Protein AF-A0A8J5I3F6-F1 (afdb_monomer_lite)

Structure (mmCIF, N/CA/C/O backbone):
data_AF-A0A8J5I3F6-F1
#
_entry.id   AF-A0A8J5I3F6-F1
#
loop_
_atom_site.group_PDB
_atom_site.id
_atom_site.type_symbol
_atom_site.label_atom_id
_atom_site.label_alt_id
_atom_site.label_comp_id
_atom_site.label_asym_id
_atom_site.label_entity_id
_atom_site.label_seq_id
_atom_site.pdbx_PDB_ins_code
_atom_site.Cartn_x
_atom_site.Cartn_y
_atom_site.Cartn_z
_atom_site.occupancy
_atom_site.B_iso_or_equiv
_atom_site.auth_seq_id
_atom_site.auth_comp_id
_atom_site.auth_asym_id
_atom_site.auth_atom_id
_atom_site.pdbx_PDB_model_num
ATOM 1 N N . MET A 1 1 ? -15.691 3.883 9.745 1.00 92.00 1 MET A N 1
ATOM 2 C CA . MET A 1 1 ? -15.446 4.275 8.335 1.00 92.00 1 MET A CA 1
ATOM 3 C C . MET A 1 1 ? -14.745 3.131 7.628 1.00 92.00 1 MET A C 1
ATOM 5 O O . MET A 1 1 ? -13.906 2.489 8.240 1.00 92.00 1 MET A O 1
ATOM 9 N N . LYS A 1 2 ? -15.049 2.874 6.353 1.00 95.44 2 LYS A N 1
ATOM 10 C CA . LYS A 1 2 ? -14.394 1.787 5.615 1.00 95.44 2 LYS A CA 1
ATOM 11 C C . LYS A 1 2 ? -13.011 2.196 5.114 1.00 95.44 2 LYS A C 1
ATOM 13 O O . LYS A 1 2 ? -12.855 3.244 4.479 1.00 95.44 2 LYS A O 1
ATOM 18 N N . GLY A 1 3 ? -12.023 1.360 5.397 1.00 97.25 3 GLY A N 1
ATOM 19 C CA . GLY A 1 3 ? -10.660 1.463 4.897 1.00 97.25 3 GLY A CA 1
ATOM 20 C C . GLY A 1 3 ? -10.247 0.186 4.174 1.00 97.25 3 GLY A C 1
ATOM 21 O O . GLY A 1 3 ? -10.691 -0.906 4.513 1.00 97.25 3 GLY A O 1
ATOM 22 N N . TYR A 1 4 ? -9.388 0.336 3.174 1.00 98.12 4 TYR A N 1
ATOM 23 C CA . TYR A 1 4 ? -8.930 -0.746 2.311 1.00 98.12 4 TYR A CA 1
ATOM 24 C C . TYR A 1 4 ? -7.410 -0.778 2.309 1.00 98.12 4 TYR A C 1
ATOM 26 O O . TYR A 1 4 ? -6.783 0.252 2.038 1.00 98.12 4 TYR A O 1
ATOM 34 N N . ILE A 1 5 ? -6.833 -1.949 2.565 1.00 98.31 5 ILE A N 1
ATOM 35 C CA . ILE A 1 5 ? -5.417 -2.226 2.320 1.00 98.31 5 ILE A CA 1
ATOM 36 C C . ILE A 1 5 ? -5.304 -2.874 0.946 1.00 98.31 5 ILE A C 1
ATOM 38 O O . ILE A 1 5 ? -6.083 -3.765 0.606 1.00 98.31 5 ILE A O 1
ATOM 42 N N . TYR A 1 6 ? -4.360 -2.416 0.134 1.00 98.38 6 TYR A N 1
ATOM 43 C CA . TYR A 1 6 ? -4.160 -2.900 -1.226 1.00 98.38 6 TYR A CA 1
ATOM 44 C C . TYR A 1 6 ? -2.679 -3.072 -1.544 1.00 98.38 6 TYR A C 1
ATOM 46 O O . TYR A 1 6 ? -1.818 -2.455 -0.910 1.00 98.38 6 TYR A O 1
ATOM 54 N N . LYS A 1 7 ? -2.397 -3.855 -2.588 1.00 97.81 7 LYS A N 1
ATOM 55 C CA . LYS A 1 7 ? -1.109 -3.827 -3.286 1.00 97.81 7 LYS A CA 1
ATOM 56 C C . LYS A 1 7 ? -1.263 -3.324 -4.712 1.00 97.81 7 LYS A C 1
ATOM 58 O O . LYS A 1 7 ? -2.271 -3.591 -5.356 1.00 97.81 7 LYS A O 1
ATOM 63 N N . ILE A 1 8 ? -0.260 -2.599 -5.191 1.00 97.38 8 ILE A N 1
ATOM 64 C CA . ILE A 1 8 ? -0.028 -2.329 -6.608 1.00 97.38 8 ILE A CA 1
ATOM 65 C C . ILE A 1 8 ? 1.171 -3.165 -7.022 1.00 97.38 8 ILE A C 1
ATOM 67 O O . ILE A 1 8 ? 2.229 -3.067 -6.391 1.00 97.38 8 ILE A O 1
ATOM 71 N N . THR A 1 9 ? 1.014 -3.989 -8.049 1.00 97.25 9 THR A N 1
ATOM 72 C CA . THR A 1 9 ? 2.072 -4.904 -8.468 1.00 97.25 9 THR A CA 1
ATOM 73 C C . THR A 1 9 ? 2.058 -5.164 -9.961 1.00 97.25 9 THR A C 1
ATOM 75 O O . THR A 1 9 ? 1.044 -4.926 -10.610 1.00 97.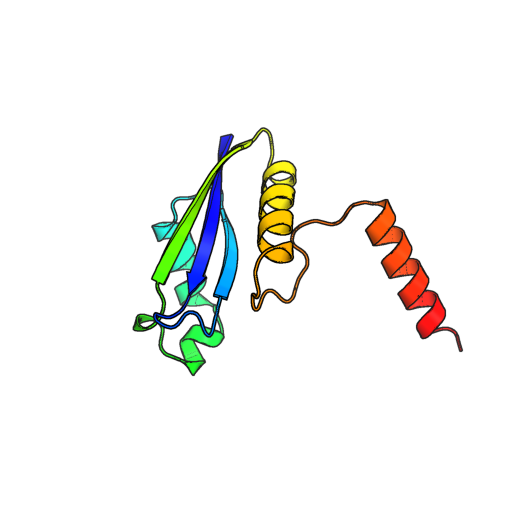25 9 THR A O 1
ATOM 78 N N . ILE A 1 10 ? 3.198 -5.604 -10.491 1.00 95.19 10 ILE A N 1
ATOM 79 C CA . ILE A 1 10 ? 3.259 -6.163 -11.840 1.00 95.19 10 ILE A CA 1
ATOM 80 C C . ILE A 1 10 ? 2.956 -7.662 -11.804 1.00 95.19 10 ILE A C 1
ATOM 82 O O . ILE A 1 10 ? 3.018 -8.275 -10.740 1.00 95.19 10 ILE A O 1
ATOM 86 N N . ALA A 1 11 ? 2.660 -8.253 -12.961 1.00 91.25 11 ALA A N 1
ATOM 87 C CA . ALA A 1 11 ? 2.175 -9.632 -13.061 1.00 91.25 11 ALA A CA 1
ATOM 88 C C . ALA A 1 11 ? 3.071 -10.692 -12.383 1.00 91.25 11 ALA A C 1
ATOM 90 O O . ALA A 1 11 ? 2.555 -11.674 -11.859 1.00 91.25 11 ALA A O 1
ATOM 91 N N . ASP A 1 12 ? 4.395 -10.502 -12.375 1.00 91.81 12 ASP A N 1
ATOM 92 C CA . ASP A 1 12 ? 5.355 -11.435 -11.762 1.00 91.81 12 ASP A CA 1
ATOM 93 C C . ASP A 1 12 ? 5.691 -11.121 -10.290 1.00 91.81 12 ASP A C 1
ATOM 95 O O . ASP A 1 12 ? 6.559 -11.759 -9.695 1.00 91.81 12 ASP A O 1
ATOM 99 N N . GLU A 1 13 ? 5.031 -10.119 -9.706 1.00 91.88 13 GLU A N 1
ATOM 100 C CA . GLU A 1 13 ? 5.257 -9.612 -8.351 1.00 91.88 13 GLU A CA 1
ATOM 101 C C . GLU A 1 13 ? 6.699 -9.164 -8.034 1.00 91.88 13 GLU A C 1
ATOM 103 O O . GLU A 1 13 ? 7.057 -8.958 -6.872 1.00 91.88 13 GLU A O 1
ATOM 108 N N . SER A 1 14 ? 7.543 -8.912 -9.040 1.00 93.44 14 SER A N 1
ATOM 109 C CA . SER A 1 14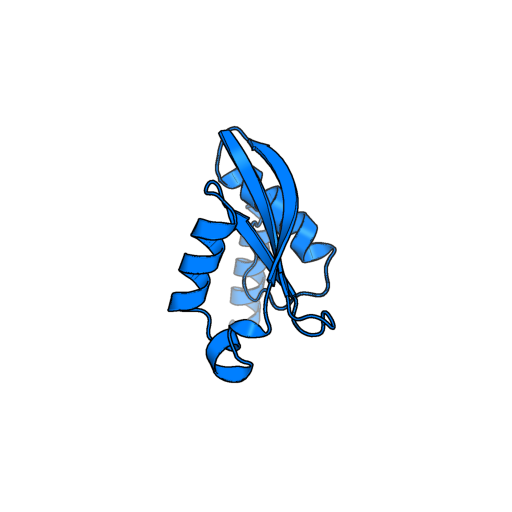 ? 8.896 -8.374 -8.819 1.00 93.44 14 SER A CA 1
ATOM 110 C C . SER A 1 14 ? 8.882 -6.948 -8.252 1.00 93.44 14 SER A C 1
ATOM 112 O O . SER A 1 14 ? 9.842 -6.501 -7.614 1.00 93.44 14 SER A O 1
ATOM 114 N N . ILE A 1 15 ? 7.769 -6.230 -8.435 1.00 94.88 15 ILE A N 1
ATOM 115 C CA . ILE A 1 15 ? 7.505 -4.924 -7.837 1.00 94.88 15 ILE A CA 1
ATOM 116 C C . ILE A 1 15 ? 6.182 -4.994 -7.089 1.00 94.88 15 ILE A C 1
ATOM 118 O O . ILE A 1 15 ? 5.130 -5.050 -7.712 1.00 94.88 15 ILE A O 1
ATOM 122 N N . VAL A 1 16 ? 6.227 -4.909 -5.761 1.00 97.00 16 VAL A N 1
ATOM 123 C CA . VAL A 1 16 ? 5.035 -4.829 -4.905 1.00 97.00 16 VAL A CA 1
ATOM 124 C C . VAL A 1 16 ? 5.086 -3.537 -4.107 1.00 97.00 16 VAL A C 1
ATOM 126 O O . VAL A 1 16 ? 6.043 -3.302 -3.373 1.00 97.00 16 VAL A O 1
ATOM 129 N N . TYR A 1 17 ? 4.063 -2.698 -4.227 1.00 96.81 17 TYR A N 1
ATOM 130 C CA . TYR A 1 17 ? 3.830 -1.544 -3.360 1.00 96.81 17 TYR A CA 1
ATOM 131 C C . TYR A 1 17 ? 2.563 -1.776 -2.548 1.00 96.81 17 TYR A C 1
ATOM 133 O O . TYR A 1 17 ? 1.512 -2.029 -3.127 1.00 96.81 17 TYR A O 1
ATOM 141 N N . VAL A 1 18 ? 2.649 -1.659 -1.229 1.00 98.00 18 VAL A N 1
ATOM 142 C CA . VAL A 1 18 ? 1.505 -1.772 -0.319 1.00 98.00 18 VAL A CA 1
ATOM 143 C C . VAL A 1 18 ? 1.019 -0.374 0.043 1.00 98.00 18 VAL A C 1
ATOM 145 O O . VAL A 1 18 ? 1.814 0.552 0.192 1.00 98.00 18 VAL A O 1
ATOM 148 N N . GLY A 1 19 ? -0.285 -0.192 0.189 1.00 97.31 19 GLY A N 1
ATOM 149 C CA . GLY A 1 19 ? -0.817 1.049 0.729 1.00 97.31 19 GLY A CA 1
ATOM 150 C C . GLY A 1 19 ? -2.233 0.896 1.249 1.00 97.31 19 GLY A C 1
ATOM 151 O O . GLY A 1 19 ? -2.893 -0.114 1.014 1.00 97.31 19 GLY A O 1
ATOM 152 N N . SER A 1 20 ? -2.724 1.938 1.912 1.00 97.44 20 SER A N 1
ATOM 153 C CA . SER A 1 20 ? -4.116 2.024 2.338 1.00 97.44 20 SER A CA 1
ATOM 154 C C . SER A 1 20 ? -4.878 3.182 1.696 1.00 97.44 20 SER A C 1
ATOM 156 O O . SER A 1 20 ? -4.312 4.146 1.158 1.00 97.44 20 SER A O 1
ATOM 158 N N . THR A 1 21 ? -6.203 3.068 1.669 1.00 96.88 21 THR A N 1
ATOM 159 C CA . THR A 1 21 ? -7.100 4.114 1.176 1.00 96.88 21 THR A CA 1
ATOM 160 C C . THR A 1 21 ? -8.474 4.020 1.824 1.00 96.88 21 THR A C 1
ATOM 162 O O . THR A 1 21 ? -8.922 2.961 2.241 1.00 96.88 21 THR A O 1
ATOM 165 N N . THR A 1 22 ? -9.166 5.152 1.873 1.00 96.50 22 THR A N 1
ATOM 166 C CA . THR A 1 22 ? -10.569 5.263 2.300 1.00 96.50 22 THR A CA 1
ATOM 167 C C . THR A 1 22 ? -11.491 5.548 1.109 1.00 96.50 22 THR A C 1
ATOM 169 O O . THR A 1 22 ? -12.684 5.7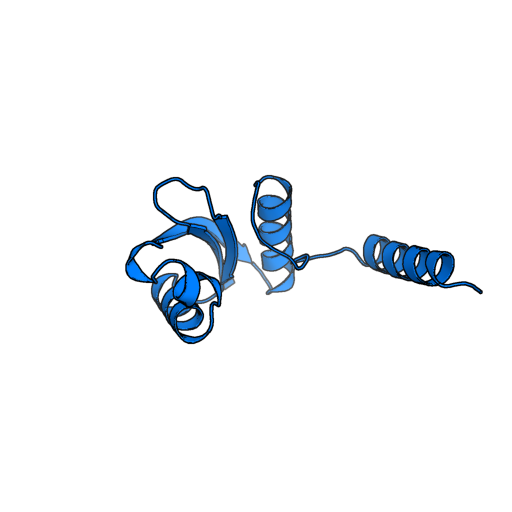73 1.265 1.00 96.50 22 THR A O 1
ATOM 172 N N . TYR A 1 23 ? -10.910 5.614 -0.091 1.00 95.69 23 TYR A N 1
ATOM 173 C CA . TYR A 1 23 ? -11.599 5.696 -1.376 1.00 95.69 23 TYR A CA 1
ATOM 174 C C . TYR A 1 23 ? -11.627 4.318 -2.036 1.00 95.69 23 TYR A C 1
ATOM 176 O O . TYR A 1 23 ? -10.900 3.421 -1.619 1.00 95.69 23 TYR A O 1
ATOM 184 N N . THR A 1 24 ? -12.389 4.176 -3.120 1.00 96.44 24 THR A N 1
ATOM 185 C CA . THR A 1 24 ? -12.345 2.968 -3.953 1.00 96.44 24 THR A CA 1
ATOM 186 C C . THR A 1 24 ? -10.938 2.717 -4.499 1.00 96.44 24 THR A C 1
ATOM 188 O O . THR A 1 24 ? -10.170 3.660 -4.738 1.00 96.44 24 THR A O 1
ATOM 191 N N . LEU A 1 25 ? -10.609 1.444 -4.739 1.00 97.31 25 LEU A N 1
ATOM 192 C CA . LEU A 1 25 ? -9.323 1.066 -5.327 1.00 97.31 25 LEU A CA 1
ATOM 193 C C . LEU A 1 25 ? -9.109 1.715 -6.689 1.00 97.31 25 LEU A C 1
ATOM 195 O O . LEU A 1 25 ? -8.039 2.262 -6.919 1.00 97.31 25 LEU A O 1
ATOM 199 N N . GLN A 1 26 ? -10.141 1.769 -7.535 1.00 96.56 26 GLN A N 1
ATOM 200 C CA . GLN A 1 26 ? -10.067 2.437 -8.835 1.00 96.56 26 GLN A CA 1
ATOM 201 C C . GLN A 1 26 ? -9.619 3.899 -8.699 1.00 96.56 26 GLN A C 1
ATOM 203 O O . GLN A 1 26 ? -8.612 4.300 -9.278 1.00 96.56 26 GLN A O 1
ATOM 208 N N . LYS A 1 27 ? -10.297 4.684 -7.848 1.00 96.69 27 LYS A N 1
ATOM 209 C CA . LYS A 1 27 ? -9.950 6.096 -7.625 1.00 96.69 27 LYS A CA 1
ATOM 210 C C . LYS A 1 27 ? -8.538 6.250 -7.056 1.00 96.69 27 LYS A C 1
ATOM 212 O O . LYS A 1 27 ? -7.819 7.189 -7.403 1.00 96.69 27 LYS A O 1
ATOM 217 N N . ARG A 1 28 ? -8.130 5.338 -6.169 1.00 96.56 28 ARG A N 1
ATOM 218 C CA . ARG A 1 28 ? -6.777 5.338 -5.606 1.00 96.56 28 ARG A CA 1
ATOM 219 C C . ARG A 1 28 ? -5.727 4.999 -6.661 1.00 96.56 28 ARG A C 1
ATOM 221 O O . ARG A 1 28 ? -4.683 5.647 -6.693 1.00 96.56 28 ARG A O 1
ATOM 228 N N . PHE A 1 29 ? -6.007 4.035 -7.525 1.00 96.38 29 PHE A N 1
ATOM 229 C CA . PHE A 1 29 ? -5.117 3.638 -8.603 1.00 96.38 29 PHE A CA 1
ATOM 230 C C . PHE A 1 29 ? -4.961 4.764 -9.619 1.00 96.38 29 PHE A C 1
ATOM 232 O O . PHE A 1 29 ? -3.835 5.138 -9.927 1.00 96.38 29 PHE A O 1
ATOM 239 N N . ASP A 1 30 ? -6.052 5.415 -10.021 1.00 95.19 30 ASP A N 1
ATOM 240 C CA . ASP A 1 30 ? -6.007 6.575 -10.918 1.00 95.19 30 ASP A CA 1
ATOM 241 C C . ASP A 1 30 ? -5.189 7.736 -10.327 1.00 95.19 30 ASP A C 1
ATOM 243 O O . ASP A 1 30 ? -4.441 8.404 -11.042 1.00 95.19 30 ASP A O 1
ATOM 247 N N . SER A 1 31 ? -5.240 7.940 -9.006 1.00 94.25 31 SER A N 1
ATOM 248 C CA . SER A 1 31 ? -4.352 8.894 -8.328 1.00 94.25 31 SER A CA 1
ATOM 249 C C . SER A 1 31 ? -2.872 8.511 -8.442 1.00 94.25 31 SER A C 1
ATOM 251 O O . SER A 1 31 ? -2.032 9.396 -8.614 1.00 94.25 31 SER A O 1
ATOM 253 N N . HIS A 1 32 ? -2.535 7.223 -8.337 1.00 94.56 32 HIS A N 1
ATOM 254 C CA . HIS A 1 32 ? -1.162 6.742 -8.518 1.00 94.56 32 HIS A CA 1
ATOM 255 C C . HIS A 1 32 ? -0.705 6.873 -9.970 1.00 94.56 32 HIS A C 1
ATOM 257 O O . HIS A 1 32 ? 0.421 7.314 -10.199 1.00 94.56 32 HIS A O 1
ATOM 263 N N . LYS A 1 33 ? -1.581 6.599 -10.949 1.00 92.06 33 LYS A N 1
ATOM 264 C CA . LYS A 1 33 ? -1.266 6.702 -12.389 1.00 92.06 33 LYS A CA 1
ATOM 265 C C . LYS A 1 33 ? -0.689 8.061 -12.779 1.00 92.06 33 LYS A C 1
ATOM 267 O O . LYS A 1 33 ? 0.156 8.143 -13.661 1.00 92.06 33 LYS A O 1
ATOM 272 N N . ARG A 1 34 ? -1.097 9.125 -12.083 1.00 89.06 34 ARG A N 1
ATOM 273 C CA . ARG A 1 34 ? -0.650 10.498 -12.358 1.00 89.06 34 ARG A CA 1
ATOM 274 C C . ARG A 1 34 ? 0.786 10.787 -11.914 1.00 89.06 34 ARG A C 1
ATOM 276 O O . ARG A 1 34 ? 1.437 11.617 -12.534 1.00 89.06 34 ARG A O 1
ATOM 283 N N . ASN A 1 35 ? 1.270 10.150 -10.844 1.00 82.81 35 ASN A N 1
ATOM 284 C CA . ASN A 1 35 ? 2.492 10.591 -10.152 1.00 82.81 35 ASN A CA 1
ATOM 285 C C . ASN A 1 35 ? 3.499 9.474 -9.839 1.00 82.81 35 ASN A C 1
ATOM 287 O O . ASN A 1 35 ? 4.638 9.766 -9.465 1.00 82.81 35 ASN A O 1
ATOM 291 N N . TYR A 1 36 ? 3.124 8.202 -9.971 1.00 82.38 36 TYR A N 1
ATOM 292 C CA . TYR A 1 36 ? 3.970 7.101 -9.529 1.00 82.38 36 TYR A CA 1
ATOM 293 C C . TYR A 1 36 ? 5.161 6.894 -10.473 1.00 82.38 36 TYR A C 1
ATOM 295 O O . TYR A 1 36 ? 5.009 6.561 -11.646 1.00 82.38 36 TYR A O 1
ATOM 303 N N . LYS A 1 37 ? 6.379 7.104 -9.955 1.00 84.12 37 LYS A N 1
ATOM 304 C CA . LYS A 1 37 ? 7.621 7.074 -10.747 1.00 84.12 37 LYS A CA 1
ATOM 305 C C . LYS A 1 37 ? 7.813 5.750 -11.494 1.00 84.12 37 LYS A C 1
ATOM 307 O O . LYS A 1 37 ? 8.208 5.777 -12.651 1.00 84.12 37 LYS A O 1
ATOM 312 N N . ARG A 1 38 ? 7.481 4.616 -10.866 1.00 84.06 38 ARG A N 1
ATOM 313 C CA . ARG A 1 38 ? 7.709 3.286 -11.456 1.00 84.06 38 ARG A CA 1
ATOM 314 C C . ARG A 1 38 ? 6.846 3.014 -12.684 1.00 84.06 38 ARG A C 1
ATOM 316 O O . ARG A 1 38 ? 7.281 2.282 -13.560 1.00 84.06 38 ARG A O 1
ATOM 323 N N . PHE A 1 39 ? 5.680 3.651 -12.801 1.00 88.75 39 PHE A N 1
ATOM 324 C CA . PHE A 1 39 ? 4.875 3.550 -14.022 1.00 88.75 39 PHE A CA 1
ATOM 325 C C . PHE A 1 39 ? 5.574 4.182 -15.226 1.00 88.75 39 PHE A C 1
ATOM 327 O O . PHE A 1 39 ? 5.394 3.717 -16.342 1.00 88.75 39 PHE A O 1
ATOM 334 N N . ARG A 1 40 ? 6.415 5.205 -15.014 1.00 85.50 40 ARG A N 1
ATOM 335 C CA . ARG A 1 40 ? 7.233 5.783 -16.093 1.00 85.50 40 ARG A CA 1
ATOM 336 C C . ARG A 1 40 ? 8.379 4.865 -16.518 1.00 85.50 40 ARG A C 1
ATOM 338 O O . ARG A 1 40 ? 8.813 4.950 -17.655 1.00 85.50 40 ARG A O 1
ATOM 345 N N . GLU A 1 41 ? 8.873 4.031 -15.607 1.00 88.25 41 GLU A N 1
ATOM 346 C CA . GLU A 1 41 ? 10.007 3.129 -15.848 1.00 88.25 41 GLU A CA 1
ATOM 347 C C . GLU A 1 41 ? 9.561 1.805 -16.488 1.00 88.25 41 GLU A C 1
ATOM 349 O O . GLU A 1 41 ? 10.278 1.261 -17.320 1.00 88.25 41 GLU A O 1
ATOM 354 N N . HIS A 1 42 ? 8.376 1.305 -16.126 1.00 89.06 42 HIS A N 1
ATOM 355 C CA . HIS A 1 42 ? 7.915 -0.039 -16.488 1.00 89.06 42 HIS A CA 1
ATOM 356 C C . HIS A 1 42 ? 6.612 -0.069 -17.301 1.00 89.06 42 HIS A C 1
ATOM 358 O O . HIS A 1 42 ? 6.168 -1.155 -17.648 1.00 89.06 42 HIS A O 1
ATOM 364 N N . GLY A 1 43 ? 5.992 1.078 -17.593 1.00 91.12 43 GLY A N 1
ATOM 365 C CA . GLY A 1 43 ? 4.659 1.143 -18.206 1.00 91.12 43 GLY A CA 1
ATOM 366 C C . GLY A 1 43 ? 3.548 0.981 -17.168 1.00 91.12 43 GLY A C 1
ATOM 367 O O . GLY A 1 43 ? 3.653 0.176 -16.246 1.00 91.12 43 GLY A O 1
ATOM 368 N N . VAL A 1 44 ? 2.492 1.789 -17.264 1.00 91.69 44 VAL A N 1
ATOM 369 C CA . VAL A 1 44 ? 1.375 1.791 -16.298 1.00 91.69 44 VAL A CA 1
ATOM 370 C C . VAL A 1 44 ? 0.450 0.590 -16.486 1.00 91.69 44 VAL A C 1
ATOM 372 O O . VAL A 1 44 ? -0.128 0.095 -15.526 1.00 91.69 44 VAL A O 1
ATOM 375 N N . GLU A 1 45 ? 0.336 0.126 -17.724 1.00 92.94 45 GLU A N 1
ATOM 376 C CA . GLU A 1 45 ? -0.443 -1.023 -18.175 1.00 92.94 45 GLU A CA 1
ATOM 377 C C . GLU A 1 45 ? 0.063 -2.353 -17.617 1.00 92.94 45 GLU A C 1
ATOM 379 O O . GLU A 1 45 ? -0.693 -3.314 -17.564 1.00 92.94 45 GLU A O 1
ATOM 384 N N . ASN A 1 46 ? 1.320 -2.394 -17.169 1.00 94.69 46 ASN A N 1
ATOM 385 C CA . ASN A 1 46 ? 1.921 -3.585 -16.577 1.00 94.69 46 ASN A CA 1
ATOM 386 C C . ASN A 1 46 ? 1.645 -3.707 -15.078 1.00 94.69 46 ASN A C 1
ATOM 388 O O . ASN A 1 46 ? 2.132 -4.647 -14.457 1.00 94.69 46 ASN A O 1
ATOM 392 N N . PHE A 1 47 ? 0.911 -2.757 -14.490 1.00 96.31 47 PHE A N 1
ATOM 393 C CA . PHE A 1 47 ? 0.547 -2.788 -13.082 1.00 96.31 47 PHE A CA 1
ATOM 394 C C . PHE A 1 47 ? -0.948 -2.954 -12.895 1.00 96.31 47 PHE A C 1
ATOM 396 O O . PHE A 1 47 ? -1.749 -2.288 -13.548 1.00 96.31 47 PHE A O 1
ATOM 403 N N . ASP A 1 48 ? -1.285 -3.713 -11.864 1.00 96.50 48 ASP A N 1
ATOM 404 C CA . ASP A 1 48 ? -2.635 -3.858 -11.355 1.00 96.50 48 ASP A CA 1
ATOM 405 C C . ASP A 1 48 ? -2.701 -3.482 -9.876 1.00 96.50 48 ASP A C 1
ATOM 407 O O . ASP A 1 48 ? -1.702 -3.490 -9.148 1.00 96.50 48 ASP A O 1
ATOM 411 N N . ILE A 1 49 ? -3.904 -3.118 -9.431 1.00 97.88 49 ILE A N 1
ATOM 412 C CA . ILE A 1 49 ? -4.220 -2.887 -8.023 1.00 97.88 49 ILE A CA 1
ATOM 413 C C . ILE A 1 49 ? -5.095 -4.028 -7.504 1.00 97.88 49 ILE A C 1
ATOM 415 O O . ILE A 1 49 ? -6.124 -4.356 -8.091 1.00 97.88 49 ILE A O 1
ATOM 419 N N . HIS A 1 50 ? -4.724 -4.595 -6.361 1.00 97.69 50 HIS A N 1
ATOM 420 C CA . HIS A 1 50 ? -5.451 -5.694 -5.734 1.00 97.69 50 HIS A CA 1
ATOM 421 C C . HIS A 1 50 ? -5.811 -5.347 -4.298 1.00 97.69 50 HIS A C 1
ATOM 423 O O . HIS A 1 50 ? -4.970 -4.856 -3.541 1.00 97.69 50 HIS A O 1
ATOM 429 N N . LEU A 1 51 ? -7.057 -5.629 -3.919 1.00 98.25 51 LEU A N 1
ATOM 430 C CA . LEU A 1 51 ? -7.483 -5.566 -2.527 1.00 98.25 51 LEU A CA 1
ATOM 431 C C . LEU A 1 51 ? -6.774 -6.668 -1.736 1.00 98.25 51 LEU A C 1
ATOM 433 O O . LEU A 1 51 ? -6.763 -7.818 -2.165 1.00 98.25 51 LEU A O 1
ATOM 437 N N . ILE A 1 52 ? -6.222 -6.316 -0.581 1.00 98.00 52 ILE A N 1
ATOM 438 C CA . ILE A 1 52 ? -5.694 -7.275 0.394 1.00 98.00 52 ILE A CA 1
ATOM 439 C C . ILE A 1 52 ? -6.744 -7.514 1.476 1.00 98.00 52 ILE A C 1
ATOM 441 O O . ILE A 1 52 ? -7.094 -8.655 1.760 1.00 98.00 52 ILE A O 1
ATOM 445 N N . SER A 1 53 ? -7.271 -6.437 2.060 1.00 97.19 53 SER A N 1
ATOM 446 C CA . SER A 1 53 ? -8.261 -6.516 3.133 1.00 97.19 53 SER A CA 1
ATOM 447 C C . SER A 1 53 ? -9.107 -5.247 3.234 1.00 97.19 53 SER A C 1
ATOM 449 O O . SER A 1 53 ? -8.687 -4.153 2.847 1.00 97.19 53 SER A O 1
ATOM 451 N N . GLU A 1 54 ? -10.315 -5.402 3.774 1.00 97.75 54 GLU A N 1
ATOM 452 C CA . GLU A 1 54 ? -11.227 -4.317 4.144 1.00 97.75 54 GLU A CA 1
ATOM 453 C C . GLU A 1 54 ? -11.358 -4.272 5.671 1.00 97.75 54 GLU A C 1
ATOM 455 O O . GLU A 1 54 ? -11.463 -5.313 6.320 1.00 97.75 54 GLU A O 1
ATOM 460 N N . HIS A 1 55 ? -11.363 -3.067 6.240 1.00 96.00 55 HIS A N 1
ATOM 461 C CA . HIS A 1 55 ? -11.486 -2.842 7.677 1.00 96.00 55 HIS A CA 1
ATOM 462 C C . HIS A 1 55 ? -12.486 -1.725 7.979 1.00 96.00 55 HIS A C 1
ATOM 464 O O . HIS A 1 55 ? -12.472 -0.660 7.353 1.00 96.00 55 HIS A O 1
ATOM 470 N N . GLU A 1 56 ? -13.315 -1.944 8.995 1.00 96.44 56 GLU A N 1
ATOM 471 C CA . GLU A 1 56 ? -14.059 -0.884 9.666 1.00 96.44 56 GLU A CA 1
ATOM 472 C C . GLU A 1 56 ? -13.107 -0.208 10.663 1.00 96.44 56 GLU A C 1
ATOM 474 O O . GLU A 1 56 ? -12.640 -0.839 11.608 1.00 96.44 56 GLU A O 1
ATOM 479 N N . VAL A 1 57 ? -12.770 1.058 10.429 1.00 93.31 57 VAL A N 1
ATOM 480 C CA . VAL A 1 57 ? -11.846 1.827 11.275 1.00 93.31 57 VAL A CA 1
ATOM 481 C C . VAL A 1 57 ? -12.510 3.089 11.801 1.00 93.31 57 VAL A C 1
ATOM 483 O O . VAL A 1 57 ? -13.351 3.685 11.123 1.00 93.31 57 VAL A O 1
ATOM 486 N N . GLU A 1 58 ? -12.134 3.521 12.998 1.00 91.25 58 GLU A N 1
ATOM 487 C CA . GLU A 1 58 ? -12.610 4.786 13.564 1.00 91.25 58 GLU A CA 1
ATOM 488 C C . GLU A 1 58 ? -11.916 5.969 12.888 1.00 91.25 58 GLU A C 1
ATOM 490 O O . GLU A 1 58 ? -12.571 6.926 12.471 1.00 91.25 58 GLU A O 1
ATOM 495 N N . ASP A 1 59 ? -10.598 5.860 12.695 1.00 90.38 59 ASP A N 1
ATOM 496 C CA . ASP A 1 59 ? -9.781 6.900 12.086 1.00 90.38 59 ASP A CA 1
ATOM 497 C C . ASP A 1 59 ? -8.737 6.367 11.083 1.00 90.38 59 ASP A C 1
ATOM 499 O O . ASP A 1 59 ? -8.555 5.166 10.858 1.00 90.38 59 ASP A O 1
ATOM 503 N N . ARG A 1 60 ? -8.022 7.301 10.441 1.00 89.38 60 ARG A N 1
ATOM 504 C CA . ARG A 1 60 ? -6.957 6.965 9.482 1.00 89.38 60 ARG A CA 1
ATOM 505 C C . ARG A 1 60 ? -5.725 6.358 10.158 1.00 89.38 60 ARG A C 1
ATOM 507 O O . ARG A 1 60 ? -4.981 5.659 9.481 1.00 89.38 60 ARG A O 1
ATOM 514 N N . LYS A 1 61 ? -5.472 6.625 11.443 1.00 91.25 61 LYS A N 1
ATOM 515 C CA . LYS A 1 61 ? -4.308 6.086 12.161 1.00 91.25 61 LYS A CA 1
ATOM 516 C C . LYS A 1 61 ? -4.454 4.583 12.368 1.00 91.25 61 LYS A C 1
ATOM 518 O O . LYS A 1 61 ? -3.482 3.873 12.133 1.00 91.25 61 LYS A O 1
ATOM 523 N N . ASN A 1 62 ? -5.649 4.100 12.716 1.00 91.50 62 ASN A N 1
ATOM 524 C CA . ASN A 1 62 ? -5.919 2.661 12.777 1.00 91.50 62 ASN A CA 1
ATOM 525 C C . ASN A 1 62 ? -5.652 1.998 11.421 1.00 91.50 62 ASN A C 1
ATOM 527 O O . ASN A 1 62 ? -5.018 0.950 11.355 1.00 91.50 62 ASN A O 1
ATOM 531 N N . LEU A 1 63 ? -6.060 2.642 10.322 1.00 95.62 63 LEU A N 1
ATOM 532 C CA . LEU A 1 63 ? -5.810 2.112 8.981 1.00 95.62 63 LEU A CA 1
ATOM 533 C C . LEU A 1 63 ? -4.312 2.027 8.641 1.00 95.62 63 LEU A C 1
ATOM 535 O O . LEU A 1 63 ? -3.878 1.053 8.030 1.00 95.62 63 LEU A O 1
ATOM 539 N N . LEU A 1 64 ? -3.517 3.013 9.068 1.00 95.31 64 LEU A N 1
ATOM 540 C CA . LEU A 1 64 ? -2.063 3.008 8.870 1.00 95.31 64 LEU A CA 1
ATOM 541 C C . LEU A 1 64 ? -1.360 1.898 9.667 1.00 95.31 64 LEU A C 1
ATOM 543 O O . LEU A 1 64 ? -0.330 1.403 9.218 1.00 95.31 64 LEU A O 1
ATOM 547 N N . GLN A 1 65 ? -1.902 1.478 10.815 1.00 94.44 65 GLN A N 1
ATOM 548 C CA . GLN A 1 65 ? -1.368 0.330 11.558 1.00 94.44 65 GLN A CA 1
ATOM 549 C C . GLN A 1 65 ? -1.539 -0.968 10.763 1.00 94.44 65 GLN A C 1
ATOM 551 O O . GLN A 1 65 ? -0.582 -1.723 10.621 1.00 94.44 65 GLN A O 1
ATOM 556 N N . PHE A 1 66 ? -2.720 -1.196 10.177 1.00 95.94 66 PHE A N 1
ATOM 557 C CA . PHE A 1 66 ? -2.939 -2.343 9.288 1.00 95.94 66 PHE A CA 1
ATOM 558 C C . PHE A 1 66 ? -2.041 -2.285 8.047 1.00 95.94 66 PHE A C 1
ATOM 560 O O . PHE A 1 66 ? -1.475 -3.302 7.657 1.00 95.94 66 PHE A O 1
ATOM 567 N N . GLU A 1 67 ? -1.857 -1.098 7.457 1.00 96.94 67 GLU A N 1
ATOM 568 C CA . GLU A 1 67 ? -0.908 -0.904 6.354 1.00 96.94 67 GLU A CA 1
ATOM 569 C C . GLU A 1 67 ? 0.515 -1.303 6.763 1.00 96.94 67 GLU A C 1
ATOM 571 O O . GLU A 1 67 ? 1.175 -2.031 6.024 1.00 96.94 67 GLU A O 1
ATOM 576 N N . GLN A 1 68 ? 0.967 -0.877 7.947 1.00 96.31 68 GLN A N 1
ATOM 577 C CA . GLN A 1 68 ? 2.301 -1.202 8.442 1.00 96.31 68 GLN A CA 1
ATOM 578 C C . GLN A 1 68 ? 2.486 -2.705 8.658 1.00 96.31 68 GLN A C 1
ATOM 580 O O . GLN A 1 68 ? 3.490 -3.248 8.212 1.00 96.31 68 GLN A O 1
ATOM 585 N N . LEU A 1 69 ? 1.506 -3.388 9.256 1.00 95.38 69 LEU A N 1
ATOM 586 C CA . LEU A 1 69 ? 1.564 -4.840 9.457 1.00 95.38 69 LEU A CA 1
ATOM 587 C C . LEU A 1 69 ? 1.740 -5.594 8.133 1.00 95.38 69 LEU A C 1
ATOM 589 O O . LEU A 1 69 ? 2.535 -6.528 8.051 1.00 95.38 69 LEU A O 1
ATOM 593 N N . VAL A 1 70 ? 1.029 -5.167 7.084 1.00 97.25 70 VAL A N 1
ATOM 594 C CA . VAL A 1 70 ? 1.148 -5.779 5.755 1.00 97.25 70 VAL A CA 1
ATOM 595 C C . VAL A 1 70 ? 2.479 -5.421 5.093 1.00 97.25 70 VAL A C 1
ATOM 597 O O . VAL A 1 70 ? 3.059 -6.273 4.424 1.00 97.25 70 VAL A O 1
ATOM 600 N N . ILE A 1 71 ? 2.995 -4.202 5.279 1.00 96.88 71 ILE A N 1
ATOM 601 C CA . ILE A 1 71 ? 4.343 -3.825 4.820 1.00 96.88 71 ILE A CA 1
ATOM 602 C C . ILE A 1 71 ? 5.399 -4.719 5.480 1.00 96.88 71 ILE A C 1
ATOM 604 O O . ILE A 1 71 ? 6.252 -5.252 4.776 1.00 96.88 71 ILE A O 1
ATOM 608 N N . ASP A 1 72 ? 5.316 -4.926 6.793 1.00 94.06 72 ASP A N 1
ATOM 609 C CA . ASP A 1 72 ? 6.291 -5.713 7.556 1.00 94.06 72 ASP A CA 1
ATOM 610 C C . ASP A 1 72 ? 6.273 -7.195 7.156 1.00 94.06 72 ASP A C 1
ATOM 612 O O . ASP A 1 72 ? 7.317 -7.849 7.125 1.00 94.06 72 ASP A O 1
ATOM 616 N N . SER A 1 73 ? 5.101 -7.728 6.798 1.00 94.25 73 SER A N 1
ATOM 617 C CA . SER A 1 73 ? 4.948 -9.115 6.347 1.00 94.25 73 SER A CA 1
ATOM 618 C C . SER A 1 73 ? 5.187 -9.321 4.847 1.00 94.25 73 SER A C 1
ATOM 620 O O . SER A 1 73 ? 5.123 -10.458 4.378 1.00 94.25 73 SER A O 1
ATOM 622 N N . THR A 1 74 ? 5.412 -8.256 4.069 1.00 94.44 74 THR A N 1
ATOM 623 C CA . THR A 1 74 ? 5.493 -8.321 2.601 1.00 94.44 74 THR A CA 1
ATOM 624 C C . THR A 1 74 ? 6.823 -7.778 2.102 1.00 94.44 74 THR A C 1
ATOM 626 O O . THR A 1 74 ? 7.198 -6.641 2.380 1.00 94.44 74 THR A O 1
ATOM 629 N N . LYS A 1 75 ? 7.512 -8.539 1.244 1.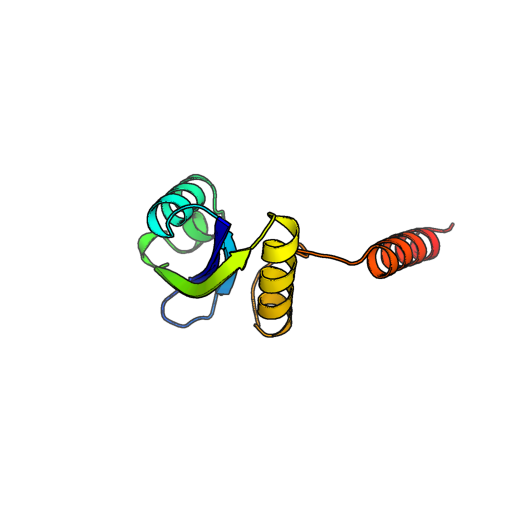00 95.44 75 LYS A N 1
ATOM 630 C CA . LYS A 1 75 ? 8.665 -8.020 0.498 1.00 95.44 75 LYS A CA 1
ATOM 631 C C . LYS A 1 75 ? 8.185 -6.973 -0.513 1.00 95.44 75 LYS A C 1
ATOM 633 O O . LYS A 1 75 ? 7.797 -7.305 -1.628 1.00 95.44 75 LYS A O 1
ATOM 638 N N . CYS A 1 76 ? 8.193 -5.708 -0.110 1.00 95.88 76 CYS A N 1
ATOM 639 C CA . CYS A 1 76 ? 7.654 -4.603 -0.890 1.00 95.88 76 CYS A CA 1
ATOM 640 C C . CYS A 1 76 ? 8.663 -3.464 -1.055 1.00 95.88 76 CYS A C 1
ATOM 642 O O . CYS A 1 76 ? 9.730 -3.422 -0.446 1.00 95.88 76 CYS A O 1
ATOM 644 N N . VAL A 1 77 ? 8.322 -2.528 -1.934 1.00 95.25 77 VAL A N 1
ATOM 645 C CA . VAL A 1 77 ? 9.184 -1.410 -2.329 1.00 95.25 77 VAL A CA 1
ATOM 646 C C . VAL A 1 77 ? 8.859 -0.113 -1.593 1.00 95.25 77 VAL A C 1
ATOM 648 O O . VAL A 1 77 ? 9.343 0.962 -1.972 1.00 95.25 77 VAL A O 1
ATOM 651 N N . ASN A 1 78 ? 8.006 -0.201 -0.571 1.00 94.50 78 ASN A N 1
ATOM 652 C CA . ASN A 1 78 ? 7.660 0.900 0.312 1.00 94.50 78 ASN A CA 1
ATOM 653 C C . ASN A 1 78 ? 8.934 1.454 0.954 1.00 94.50 78 ASN A C 1
ATOM 655 O O . ASN A 1 78 ? 9.684 0.739 1.606 1.00 94.50 78 ASN A O 1
ATOM 659 N N . LYS A 1 79 ? 9.194 2.747 0.743 1.00 88.62 79 LYS A N 1
ATOM 660 C CA . LYS A 1 79 ? 10.369 3.427 1.312 1.00 88.62 79 LYS A CA 1
ATOM 661 C C . LYS A 1 79 ? 10.091 4.058 2.668 1.00 88.62 79 LYS A C 1
ATOM 663 O O . LYS A 1 79 ? 11.014 4.321 3.426 1.00 88.62 79 LYS A O 1
ATOM 668 N N . GLN A 1 80 ? 8.831 4.396 2.909 1.00 87.25 80 GLN A N 1
ATOM 669 C CA . GLN A 1 80 ? 8.388 5.087 4.107 1.00 87.25 80 GLN A CA 1
ATOM 670 C C . GLN A 1 80 ? 7.552 4.131 4.942 1.00 87.25 80 GLN A C 1
ATOM 672 O O . GLN A 1 80 ? 6.728 3.392 4.403 1.00 87.25 80 GLN A O 1
ATOM 677 N N . VAL A 1 81 ? 7.783 4.189 6.248 1.00 89.25 81 VAL A N 1
ATOM 678 C CA . VAL A 1 81 ? 6.982 3.509 7.261 1.00 89.25 81 VAL A CA 1
ATOM 679 C C . VAL A 1 81 ? 5.601 4.176 7.289 1.00 89.25 81 VAL A C 1
ATOM 681 O O . VAL A 1 81 ? 5.512 5.401 7.404 1.00 89.25 81 VAL A O 1
ATOM 684 N N . ALA A 1 82 ? 4.537 3.388 7.146 1.00 91.06 82 ALA A N 1
ATOM 685 C CA . ALA A 1 82 ? 3.155 3.864 7.147 1.00 91.06 82 ALA A CA 1
ATOM 686 C C . ALA A 1 82 ? 2.710 4.288 8.551 1.00 91.06 82 ALA A C 1
ATOM 688 O O . ALA A 1 82 ? 2.060 5.324 8.721 1.00 91.06 82 ALA A O 1
ATOM 689 N N . TRP A 1 83 ? 3.104 3.520 9.568 1.00 92.44 83 TRP A N 1
ATOM 690 C CA . TRP A 1 83 ? 2.851 3.840 10.966 1.00 92.44 83 TRP A CA 1
ATOM 691 C C . TRP A 1 83 ? 4.027 3.447 11.850 1.00 92.44 83 TRP A C 1
ATOM 693 O O . TRP A 1 83 ? 4.632 2.398 11.677 1.00 92.44 83 TRP A O 1
ATOM 703 N N . ILE A 1 84 ? 4.326 4.289 12.833 1.00 87.06 84 ILE A N 1
ATOM 704 C CA . ILE A 1 84 ? 5.363 4.041 13.829 1.00 87.06 84 ILE A CA 1
ATOM 705 C C . ILE A 1 84 ? 4.834 4.476 15.190 1.00 87.06 84 ILE A C 1
ATOM 707 O O . ILE A 1 84 ? 4.198 5.535 15.294 1.00 87.06 84 ILE A O 1
ATOM 711 N N . SER A 1 85 ? 5.103 3.680 16.222 1.00 84.12 85 SER A N 1
ATOM 712 C CA . SER A 1 85 ? 4.780 4.059 17.598 1.00 84.12 85 SER A CA 1
ATOM 713 C C . SER A 1 85 ? 5.603 5.275 18.041 1.00 84.12 85 SER A C 1
ATOM 715 O O . SER A 1 85 ? 6.633 5.617 17.451 1.00 84.12 85 SER A O 1
ATOM 717 N N . GLU A 1 86 ? 5.146 5.969 19.084 1.00 84.38 86 GLU A N 1
ATOM 718 C CA . GLU A 1 86 ? 5.896 7.100 19.645 1.00 84.38 86 GLU A CA 1
ATOM 719 C C . GLU A 1 86 ? 7.261 6.672 20.186 1.00 84.38 86 GLU A C 1
ATOM 721 O O . GLU A 1 86 ? 8.246 7.386 19.992 1.00 84.38 86 GLU A O 1
ATOM 726 N N . GLU A 1 87 ? 7.325 5.485 20.788 1.00 83.88 87 GLU A N 1
ATOM 727 C CA . GLU A 1 87 ? 8.551 4.869 21.286 1.00 83.88 87 GLU A CA 1
ATOM 728 C C . GLU A 1 87 ? 9.550 4.632 20.152 1.00 83.88 87 GLU A C 1
ATOM 730 O O . GLU A 1 87 ? 10.626 5.231 20.149 1.00 83.88 87 GLU A O 1
ATOM 735 N N . GLN A 1 88 ? 9.153 3.888 19.115 1.00 82.31 88 GLN A N 1
ATOM 736 C CA . GLN A 1 88 ? 9.998 3.634 17.942 1.00 82.31 88 GLN A CA 1
ATOM 737 C C . GLN A 1 88 ? 10.438 4.942 17.258 1.00 82.31 88 GLN A C 1
ATOM 739 O O . GLN A 1 88 ? 11.565 5.070 16.774 1.00 82.31 88 GLN A O 1
ATOM 744 N N . ARG A 1 89 ? 9.571 5.965 17.233 1.00 86.06 89 ARG A N 1
ATOM 745 C CA . ARG A 1 89 ? 9.919 7.296 16.712 1.00 86.06 89 ARG A CA 1
ATOM 746 C C . ARG A 1 89 ? 10.979 7.984 17.574 1.00 86.06 89 ARG A C 1
ATOM 748 O O . ARG A 1 89 ? 11.870 8.644 17.033 1.00 86.06 89 ARG A O 1
ATOM 755 N N . HIS A 1 90 ? 10.870 7.890 18.896 1.00 87.00 90 HIS A N 1
ATOM 756 C CA . HIS A 1 90 ? 11.852 8.448 19.822 1.00 87.00 90 HIS A CA 1
ATOM 757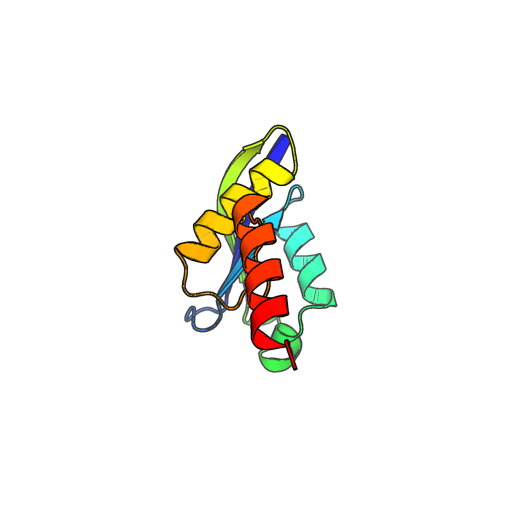 C C . HIS A 1 90 ? 13.205 7.735 19.692 1.00 87.00 90 HIS A C 1
ATOM 759 O O . HIS A 1 90 ? 14.241 8.402 19.633 1.00 87.00 90 HIS A O 1
ATOM 765 N N . GLU A 1 91 ? 13.194 6.410 19.555 1.00 87.00 91 GLU A N 1
ATOM 766 C CA . GLU A 1 91 ? 14.383 5.592 19.302 1.00 87.00 91 GLU A CA 1
ATOM 767 C C . GLU A 1 91 ? 15.070 5.965 17.988 1.00 87.00 91 GLU A C 1
ATOM 769 O O . GLU A 1 91 ? 16.263 6.259 17.999 1.00 87.00 91 GLU A O 1
ATOM 774 N N . GLN A 1 92 ? 14.335 6.076 16.875 1.00 83.31 92 GLN A N 1
ATOM 775 C CA . GLN A 1 92 ? 14.916 6.515 15.597 1.00 83.31 92 GLN A CA 1
ATOM 776 C C . GLN A 1 92 ? 15.559 7.903 15.704 1.00 83.31 92 GLN A C 1
ATOM 778 O O . GLN A 1 92 ? 16.665 8.119 15.207 1.00 83.31 92 GLN A O 1
ATOM 783 N N . LYS A 1 93 ? 14.905 8.851 16.392 1.00 87.50 93 LYS A N 1
ATOM 784 C CA . LYS A 1 93 ? 15.477 10.185 16.646 1.00 87.50 93 LYS A CA 1
ATOM 785 C C . LYS A 1 93 ? 16.736 10.116 17.505 1.00 87.50 93 LYS A C 1
ATOM 787 O O . LYS A 1 93 ? 17.660 10.902 17.303 1.00 87.50 93 LYS A O 1
ATOM 792 N N . ARG A 1 94 ? 16.767 9.233 18.502 1.00 90.31 94 ARG A N 1
ATOM 793 C CA . ARG A 1 94 ? 17.946 9.005 19.341 1.00 90.31 94 ARG A CA 1
ATOM 794 C C . ARG A 1 94 ? 19.095 8.424 18.517 1.00 90.31 94 ARG A C 1
ATOM 796 O O . ARG A 1 94 ? 20.151 9.042 18.503 1.00 90.31 94 ARG A O 1
ATOM 803 N N . ALA A 1 95 ? 18.860 7.344 17.776 1.00 89.44 95 ALA A N 1
ATOM 804 C CA . ALA A 1 95 ? 19.858 6.707 16.918 1.00 89.44 95 ALA A CA 1
ATOM 805 C C . ALA A 1 95 ? 20.420 7.678 15.868 1.00 89.44 95 ALA A C 1
ATOM 807 O O . ALA A 1 95 ? 21.628 7.739 15.664 1.00 89.44 95 ALA A O 1
ATOM 808 N N . TYR A 1 96 ? 19.564 8.504 15.255 1.00 89.06 96 TYR A N 1
ATOM 809 C CA . TYR A 1 96 ? 20.005 9.550 14.332 1.00 89.06 96 TYR A CA 1
ATOM 810 C C . TYR A 1 96 ? 20.944 10.558 15.010 1.00 89.06 96 TYR A C 1
ATOM 812 O O . TYR A 1 96 ? 22.011 10.848 14.475 1.00 89.06 96 TYR A O 1
ATOM 820 N N . ARG A 1 97 ? 20.575 11.061 16.199 1.00 91.56 97 ARG A N 1
ATOM 821 C CA . ARG A 1 97 ? 21.416 11.988 16.979 1.00 91.56 97 ARG A CA 1
ATOM 822 C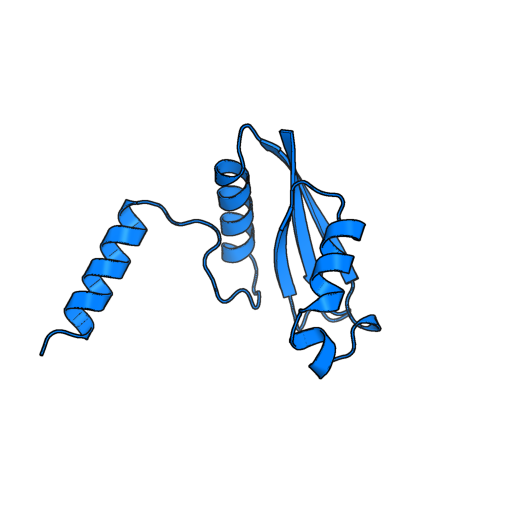 C . ARG A 1 97 ? 22.754 11.367 17.368 1.00 91.56 97 ARG A C 1
ATOM 824 O O . ARG A 1 97 ? 23.752 12.065 17.327 1.00 91.56 97 ARG A O 1
ATOM 831 N N . GLU A 1 98 ? 22.770 10.092 17.747 1.00 91.75 98 GLU A N 1
ATOM 832 C CA . GLU A 1 98 ? 23.993 9.371 18.118 1.00 91.75 98 GLU A CA 1
ATOM 833 C C . GLU A 1 98 ? 24.909 9.137 16.908 1.00 91.75 98 GLU A C 1
ATOM 835 O O . GLU A 1 98 ? 26.107 9.369 17.009 1.00 91.75 98 GLU A O 1
ATOM 840 N N . ALA A 1 99 ? 24.353 8.755 15.754 1.00 91.38 99 ALA A N 1
ATOM 841 C CA . ALA A 1 99 ? 25.118 8.524 14.526 1.00 91.38 99 ALA A CA 1
ATOM 842 C C . ALA A 1 99 ? 25.714 9.803 13.907 1.00 91.38 99 ALA A C 1
ATOM 844 O O . ALA A 1 99 ? 26.655 9.714 13.127 1.00 91.38 99 ALA A O 1
ATOM 845 N N . HIS A 1 100 ? 25.156 10.972 14.233 1.00 91.56 100 HIS A N 1
ATOM 846 C CA . HIS A 1 100 ? 25.585 12.285 13.727 1.00 91.56 100 HIS A CA 1
ATOM 847 C C . HIS A 1 100 ? 26.126 13.168 14.859 1.00 91.56 100 HIS A C 1
ATOM 849 O O . HIS A 1 100 ? 26.029 14.395 14.807 1.00 91.56 100 HIS A O 1
ATOM 855 N N . ARG A 1 101 ? 26.618 12.535 15.926 1.00 85.19 101 ARG A N 1
ATOM 856 C CA . ARG A 1 101 ? 27.305 13.210 17.016 1.00 85.19 101 ARG A CA 1
ATOM 857 C C . ARG A 1 101 ? 28.783 13.312 16.642 1.00 85.19 101 ARG A C 1
ATOM 859 O O . ARG A 1 101 ? 29.463 12.291 16.648 1.00 85.19 101 ARG A O 1
ATOM 866 N N . ASP A 1 102 ? 29.221 14.522 16.304 1.00 67.44 102 ASP A N 1
ATOM 867 C CA . ASP A 1 102 ? 30.641 14.880 16.164 1.00 67.44 102 ASP A CA 1
ATOM 868 C C . ASP A 1 102 ? 31.377 14.799 17.515 1.00 67.44 102 ASP A C 1
ATOM 870 O O . ASP A 1 102 ? 30.799 15.246 18.542 1.00 67.44 102 ASP A O 1
#

Sequence (102 aa):
MKGYIYKITIADESIVYVGSTTYTLQKRFDSHKRNYKRFREHGVENFDIHLISEHEVEDRKNLLQFEQLVIDSTKCVNKQVAWISEEQRHEQKRAYREAHRD

pLDDT: mean 92.57, std 5.12, range [67.44, 98.38]

Radius of gyration: 15.84 Å; chains: 1; bounding box: 46×26×40 Å

Foldseek 3Di:
DKKFWKWKAFPVRPAIDIDMDPDDQVVVLVVCCVPPPVCVVPNSVRIDMGTPDMDDDPDVQVVLVVSQVVVVVDPHPDPDRSDDDPVRVVVVVVVVCVVPPD

Organism: NCBI:txid2496075

InterPro domains:
  IPR000305 GIY-YIG endonuclease [PF01541] (2-75)
  IPR000305 GIY-YIG endonuclease [PS50164] (1-80)

Secondary structure (DSSP, 8-state):
-EEEEEEEEETTSSSEEEEEESS-HHHHHHHHHHH-HHHHHH-STTEEEEEEEEEE-SSHHHHHHHHHHHHHTS-----S-S---HHHHHHHHHHHHHHT--